Protein AF-A0A1G2HHC0-F1 (afdb_monomer_lite)

Secondary structure (DSSP, 8-state):
-HHHHHHHHHHHHHHHHHHHHTTTSHHHHHHHHHHHHHHHHHHHHHHHHHHTT--HHHHHHHHHH-TT-HHHHHHHHHHHHHTT-HHHHHHHHHHHHHH-TT-HHHHHHHHHHHHHH-

Foldseek 3Di:
DVVVVVVVVVVVVVVVVVVVVVPPPCPVVVVVVCVVVVVVVVVVVVVVVVVVPDDLVNLVVVCVVPVLDLVSLQSSLVRCVVVVVLVSSLVSLVVSCVSPVPPPVSVVVNVVSVVVVD

Structure (mmCIF, N/CA/C/O backbone):
data_AF-A0A1G2HHC0-F1
#
_entry.id   AF-A0A1G2HHC0-F1
#
loop_
_atom_site.group_PDB
_atom_site.id
_atom_site.type_symbol
_atom_site.label_atom_id
_atom_site.label_alt_id
_atom_site.label_comp_id
_atom_site.label_asym_id
_atom_site.label_entity_id
_atom_site.label_seq_id
_atom_site.pdbx_PDB_ins_code
_atom_site.Cartn_x
_atom_site.Cartn_y
_atom_site.Cartn_z
_atom_site.occupancy
_atom_site.B_iso_or_equiv
_atom_site.auth_seq_id
_atom_site.auth_comp_id
_atom_site.auth_asym_id
_atom_site.auth_atom_id
_atom_site.pdbx_PDB_model_num
ATOM 1 N N . MET A 1 1 ? 13.310 56.745 48.396 1.00 65.88 1 MET A N 1
ATOM 2 C CA . MET A 1 1 ? 13.157 57.701 47.274 1.00 65.88 1 MET A CA 1
ATOM 3 C C . MET A 1 1 ? 14.131 57.430 46.121 1.00 65.88 1 MET A C 1
ATOM 5 O O . MET A 1 1 ? 13.659 57.271 45.008 1.00 65.88 1 MET A O 1
ATOM 9 N N . VAL A 1 2 ? 15.447 57.293 46.346 1.00 73.31 2 VAL A N 1
ATOM 10 C CA . VAL A 1 2 ? 16.455 57.117 45.264 1.00 73.31 2 VAL A CA 1
ATOM 11 C C . VAL A 1 2 ? 16.302 55.813 44.452 1.00 73.31 2 VAL A C 1
ATOM 13 O O . VAL A 1 2 ? 16.474 55.816 43.238 1.00 73.31 2 VAL A O 1
ATOM 16 N N . TYR A 1 3 ? 15.893 54.709 45.084 1.00 74.00 3 TYR A N 1
ATOM 17 C CA . TYR A 1 3 ? 15.761 53.401 44.420 1.00 74.00 3 TYR A CA 1
ATOM 18 C C . TYR A 1 3 ? 14.698 53.344 43.310 1.00 74.00 3 TYR A C 1
ATOM 20 O O . TYR A 1 3 ? 14.856 52.598 42.349 1.00 74.00 3 TYR A O 1
ATOM 28 N N . ILE A 1 4 ? 13.643 54.160 43.402 1.00 75.25 4 ILE A N 1
ATOM 29 C CA . ILE A 1 4 ? 12.562 54.191 42.401 1.00 75.25 4 ILE A CA 1
ATOM 30 C C . ILE A 1 4 ? 13.073 54.779 41.076 1.00 75.25 4 ILE A C 1
ATOM 32 O O . ILE A 1 4 ? 12.736 54.282 40.004 1.00 75.25 4 ILE A O 1
ATOM 36 N N . PHE A 1 5 ? 13.959 55.776 41.143 1.00 72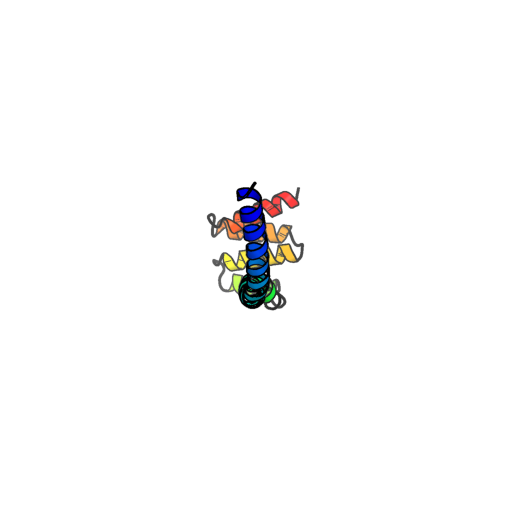.19 5 PHE A N 1
ATOM 37 C CA . PHE A 1 5 ? 14.560 56.389 39.957 1.00 72.19 5 PHE A CA 1
ATOM 38 C C . PHE A 1 5 ? 15.521 55.440 39.231 1.00 72.19 5 PHE A C 1
ATOM 40 O O . PHE A 1 5 ? 15.524 55.395 38.003 1.00 72.19 5 PHE A O 1
ATOM 47 N N . ILE A 1 6 ? 16.278 54.624 39.970 1.00 74.50 6 ILE A N 1
ATOM 48 C CA . ILE A 1 6 ? 17.205 53.640 39.384 1.00 74.50 6 ILE A CA 1
ATOM 49 C C . ILE A 1 6 ? 16.435 52.544 38.625 1.00 74.50 6 ILE A C 1
ATOM 51 O O . ILE A 1 6 ? 16.830 52.160 37.525 1.00 74.50 6 ILE A O 1
ATOM 55 N N . ILE A 1 7 ? 15.296 52.090 39.161 1.00 74.00 7 ILE A N 1
ATOM 56 C CA . ILE A 1 7 ? 14.442 51.080 38.512 1.00 74.00 7 ILE A CA 1
ATOM 57 C C . ILE A 1 7 ? 13.811 51.630 37.221 1.00 74.00 7 ILE A C 1
ATOM 59 O O . ILE A 1 7 ? 13.771 50.933 36.207 1.00 74.00 7 ILE A O 1
ATOM 63 N N . LEU A 1 8 ? 13.375 52.893 37.222 1.00 72.50 8 LEU A N 1
ATOM 64 C CA . LEU A 1 8 ? 12.812 53.547 36.035 1.00 72.50 8 LEU A CA 1
ATOM 65 C C . LEU A 1 8 ? 13.846 53.720 34.908 1.00 72.50 8 LEU A C 1
ATOM 67 O O . LEU A 1 8 ? 13.519 53.513 33.738 1.00 72.50 8 LEU A O 1
ATOM 71 N N . ILE A 1 9 ? 15.103 54.026 35.243 1.00 71.94 9 ILE A N 1
ATOM 72 C CA . ILE A 1 9 ? 16.197 54.125 34.261 1.00 71.94 9 ILE A CA 1
ATOM 73 C C . ILE A 1 9 ? 16.533 52.745 33.666 1.00 71.94 9 ILE A C 1
ATOM 75 O O . ILE A 1 9 ? 16.723 52.625 32.454 1.00 71.94 9 ILE A O 1
ATOM 79 N N . ALA A 1 10 ? 16.539 51.688 34.485 1.00 69.25 10 ALA A N 1
ATOM 80 C CA . ALA A 1 10 ? 16.796 50.324 34.019 1.00 69.25 10 ALA A CA 1
ATOM 81 C C . ALA A 1 10 ? 15.705 49.803 33.058 1.00 69.25 10 ALA A C 1
ATOM 83 O O . ALA A 1 10 ? 16.018 49.153 32.058 1.00 69.25 10 ALA A O 1
ATOM 84 N N . LEU A 1 11 ? 14.433 50.135 33.311 1.00 65.75 11 LEU A N 1
ATOM 85 C CA . LEU A 1 11 ? 13.307 49.756 32.446 1.00 65.75 11 LEU A CA 1
ATOM 86 C C . LEU A 1 11 ? 13.327 50.480 31.087 1.00 65.75 11 LEU A C 1
ATOM 88 O O . LEU A 1 11 ? 12.967 49.889 30.069 1.00 65.75 11 LEU A O 1
ATOM 92 N N . SER A 1 12 ? 13.801 51.728 31.054 1.00 69.25 12 SER A N 1
ATOM 93 C CA . SER A 1 12 ? 13.964 52.527 29.829 1.00 69.25 12 SER A CA 1
ATOM 94 C C . SER A 1 12 ? 15.032 51.950 28.886 1.00 69.25 12 SER A C 1
ATOM 96 O O . SER A 1 12 ? 14.796 51.781 27.686 1.00 69.25 12 SER A O 1
ATOM 98 N N . LEU A 1 13 ? 16.190 51.563 29.431 1.00 60.31 13 LEU A N 1
ATOM 99 C CA . LEU A 1 13 ? 17.311 51.035 28.643 1.00 60.31 13 LEU A CA 1
ATOM 100 C C . LEU A 1 13 ? 17.034 49.628 28.083 1.00 60.31 13 LEU A C 1
ATOM 102 O O . LEU A 1 13 ? 17.446 49.315 26.963 1.00 60.31 13 LEU A O 1
ATOM 106 N N . GLY A 1 14 ? 16.280 48.798 28.813 1.00 61.09 14 GLY A N 1
ATOM 107 C CA . GLY A 1 14 ? 15.905 47.452 28.366 1.00 61.09 14 GLY A CA 1
ATOM 108 C C . GLY A 1 14 ? 15.013 47.439 27.116 1.00 61.09 14 GLY A C 1
ATOM 109 O O . GLY A 1 14 ? 15.171 46.575 26.252 1.00 61.09 14 GLY A O 1
ATOM 110 N N . GLY A 1 15 ? 14.120 48.424 26.969 1.00 60.72 15 GLY A N 1
ATOM 111 C CA . GLY A 1 15 ? 13.192 48.506 25.833 1.00 60.72 15 GLY A CA 1
ATOM 112 C C . GLY A 1 15 ? 13.872 48.799 24.490 1.00 60.72 15 GLY A C 1
ATOM 113 O O . GLY A 1 15 ? 13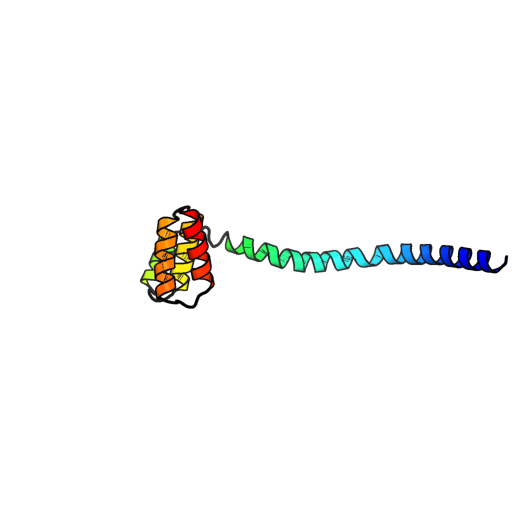.478 48.250 23.459 1.00 60.72 15 GLY A O 1
ATOM 114 N N . ILE A 1 16 ? 14.932 49.612 24.495 1.00 61.06 16 ILE A N 1
ATOM 115 C CA . ILE A 1 16 ? 15.671 50.000 23.281 1.00 61.06 16 ILE A CA 1
ATOM 116 C C . ILE A 1 16 ? 16.501 48.818 22.753 1.00 61.06 16 ILE A C 1
ATOM 118 O O . ILE A 1 16 ? 16.511 48.548 21.550 1.00 61.06 16 ILE A O 1
ATOM 122 N N . ILE A 1 17 ? 17.121 48.049 23.655 1.00 59.94 17 ILE A N 1
ATOM 123 C CA . ILE A 1 17 ? 17.868 46.826 23.317 1.00 59.94 17 ILE A CA 1
ATOM 124 C C . ILE A 1 17 ? 16.913 45.742 22.784 1.00 59.94 17 ILE A C 1
ATOM 126 O O . ILE A 1 17 ? 17.209 45.079 21.786 1.00 59.94 17 ILE A O 1
ATOM 130 N N . PHE A 1 18 ? 15.726 45.610 23.384 1.00 59.09 18 PHE A N 1
ATOM 131 C CA . PHE A 1 18 ? 14.697 44.659 22.955 1.00 59.09 18 PHE A CA 1
ATOM 132 C C . PHE A 1 18 ? 14.147 44.959 21.548 1.00 59.09 18 PHE A C 1
ATOM 134 O O . PHE A 1 18 ? 13.919 44.042 20.753 1.00 59.09 18 PHE A O 1
ATOM 141 N N . LEU A 1 19 ? 13.981 46.239 21.194 1.00 57.16 19 LEU A N 1
ATOM 142 C CA . LEU A 1 19 ? 13.531 46.652 19.859 1.00 57.16 19 LEU A CA 1
ATOM 143 C C . LEU A 1 19 ? 14.601 46.438 18.776 1.00 57.16 19 LEU A C 1
ATOM 145 O O . LEU A 1 19 ? 14.259 46.035 17.661 1.00 57.16 19 LEU A O 1
ATOM 149 N N . GLY A 1 20 ? 15.884 46.633 19.102 1.00 56.22 20 GLY A N 1
ATOM 150 C CA . GLY A 1 20 ? 17.003 46.373 18.187 1.00 56.22 20 GLY A CA 1
ATOM 151 C C . GLY A 1 20 ? 17.181 44.886 17.852 1.00 56.22 20 GLY A C 1
ATOM 152 O O . GLY A 1 20 ? 17.422 44.530 16.698 1.00 56.22 20 GLY A O 1
ATOM 153 N N . PHE A 1 21 ? 16.973 43.999 18.829 1.00 54.12 21 PHE A N 1
ATOM 154 C CA . PHE A 1 21 ? 17.155 42.553 18.650 1.00 54.12 21 PHE A CA 1
ATOM 155 C C . PHE A 1 21 ? 16.018 41.879 17.857 1.00 54.12 21 PHE A C 1
ATOM 157 O O . PHE A 1 21 ? 16.212 40.842 17.221 1.00 54.12 21 PHE A O 1
ATOM 164 N N . ARG A 1 22 ? 14.820 42.479 17.832 1.00 52.47 22 ARG A N 1
ATOM 165 C CA . ARG A 1 22 ? 13.628 41.879 17.209 1.00 52.47 22 ARG A CA 1
ATOM 166 C C . ARG A 1 22 ? 13.679 41.839 15.675 1.00 52.47 22 ARG A C 1
ATOM 168 O O . ARG A 1 22 ? 13.008 41.008 15.064 1.00 52.47 22 ARG A O 1
ATOM 175 N N . LYS A 1 23 ? 14.453 42.719 15.030 1.00 51.03 23 LYS A N 1
ATOM 176 C CA . LYS A 1 23 ? 14.407 42.893 13.565 1.00 51.03 23 LYS A CA 1
ATOM 177 C C . LYS A 1 23 ? 15.381 41.992 12.791 1.00 51.03 23 LYS A C 1
ATOM 179 O O . LYS A 1 23 ? 15.153 41.769 11.603 1.00 51.03 23 LYS A O 1
ATOM 184 N N . LEU A 1 24 ? 16.423 41.455 13.435 1.00 52.25 24 LEU A N 1
ATOM 185 C CA . LEU A 1 24 ? 17.535 40.803 12.726 1.00 52.25 24 LEU A CA 1
ATOM 186 C C . LEU A 1 24 ? 17.416 39.279 12.536 1.00 52.25 24 LEU A C 1
ATOM 188 O O . LEU A 1 24 ? 18.038 38.751 11.626 1.00 52.25 24 LEU A O 1
ATOM 192 N N . SER A 1 25 ? 16.608 38.561 13.321 1.00 55.25 25 SER A N 1
ATOM 193 C CA . SER A 1 25 ? 16.627 37.080 13.302 1.00 55.25 25 SER A CA 1
ATOM 194 C C . SER A 1 25 ? 15.521 36.424 12.453 1.00 55.25 25 SER A C 1
ATOM 196 O O . SER A 1 25 ? 15.621 35.264 12.061 1.00 55.25 25 SER A O 1
ATOM 198 N N . LEU A 1 26 ? 14.457 37.146 12.086 1.00 54.56 26 LEU A N 1
ATOM 199 C CA . LEU A 1 26 ? 13.281 36.505 11.474 1.00 54.56 26 LEU A CA 1
ATOM 200 C C . LEU A 1 26 ? 13.398 36.253 9.961 1.00 54.56 26 LEU A C 1
ATOM 202 O O . LEU A 1 26 ? 12.728 35.356 9.450 1.00 54.56 26 LEU A O 1
ATOM 206 N N . LYS A 1 27 ? 14.240 36.997 9.230 1.00 55.91 27 LYS A N 1
ATOM 207 C CA . LYS A 1 27 ? 14.340 36.851 7.764 1.00 55.91 27 LYS A CA 1
ATOM 208 C C . LYS A 1 27 ? 15.162 35.632 7.329 1.00 55.91 27 LYS A C 1
ATOM 210 O O . LYS A 1 27 ? 14.768 34.960 6.380 1.00 55.91 27 LYS A O 1
ATOM 215 N N . GLU A 1 28 ? 16.241 35.300 8.036 1.00 58.34 28 GLU A N 1
ATOM 216 C CA . GLU A 1 28 ? 17.075 34.128 7.714 1.00 58.34 28 GLU A CA 1
ATOM 217 C C . GLU A 1 28 ? 16.535 32.821 8.299 1.00 58.34 28 GLU A C 1
ATOM 219 O O . GLU A 1 28 ? 16.654 31.764 7.676 1.00 58.34 28 GLU A O 1
ATOM 224 N N . LEU A 1 29 ? 15.900 32.875 9.475 1.00 56.25 29 LEU A N 1
ATOM 225 C CA . LEU A 1 29 ? 15.293 31.690 10.078 1.00 56.25 29 LEU A CA 1
ATOM 226 C C . LEU A 1 29 ? 14.053 31.248 9.291 1.00 56.25 29 LEU A C 1
ATOM 228 O O . LEU A 1 29 ? 13.842 30.053 9.092 1.00 56.25 29 LEU A O 1
ATOM 232 N N . SER A 1 30 ? 13.270 32.212 8.787 1.00 62.50 30 SER A N 1
ATOM 233 C CA . SER A 1 30 ? 12.068 31.945 7.994 1.00 62.50 30 SER A CA 1
ATOM 234 C C . SER A 1 30 ? 12.372 31.089 6.768 1.00 62.50 30 SER A C 1
ATOM 236 O O . SER A 1 30 ? 11.700 30.086 6.572 1.00 62.50 30 SER A O 1
ATOM 238 N N . SER A 1 31 ? 13.411 31.398 5.986 1.00 60.31 31 SER A N 1
ATOM 239 C CA . SER A 1 31 ? 13.694 30.675 4.737 1.00 60.31 31 SER A CA 1
ATOM 240 C C . SER A 1 31 ? 14.152 29.229 4.966 1.00 60.31 31 SER A C 1
ATOM 242 O O . SER A 1 31 ? 13.700 28.322 4.266 1.00 60.31 31 SER A O 1
ATOM 244 N N . LYS A 1 32 ? 14.991 28.976 5.981 1.00 67.56 32 LYS A N 1
ATOM 245 C CA . LYS A 1 32 ? 15.449 27.618 6.330 1.00 67.56 32 LYS A CA 1
ATOM 246 C C . LYS A 1 32 ? 14.338 26.787 6.972 1.00 67.56 32 LYS A C 1
ATOM 248 O O . LYS A 1 32 ? 14.171 25.618 6.623 1.00 67.56 32 LYS A O 1
ATOM 253 N N . VAL A 1 33 ? 13.551 27.387 7.867 1.00 67.88 33 VAL A N 1
ATOM 254 C CA . VAL A 1 33 ? 12.396 26.727 8.495 1.00 67.88 33 VAL A CA 1
ATOM 255 C C . VAL A 1 33 ? 11.310 26.449 7.454 1.00 67.88 33 VAL A C 1
ATOM 257 O O . VAL A 1 33 ? 10.784 25.337 7.425 1.00 67.88 33 VAL A O 1
ATOM 260 N N . TRP A 1 34 ? 11.050 27.381 6.529 1.00 62.34 34 TRP A N 1
ATOM 261 C CA . TRP A 1 34 ? 10.179 27.152 5.375 1.00 62.34 34 TRP A CA 1
ATOM 262 C C . TRP A 1 34 ? 10.706 26.030 4.487 1.00 62.34 34 TRP A C 1
ATOM 264 O O . TRP A 1 34 ? 9.931 25.160 4.118 1.00 62.34 34 TRP A O 1
ATOM 274 N N . ALA A 1 35 ? 12.004 25.961 4.189 1.00 68.94 35 ALA A N 1
ATOM 275 C CA . ALA A 1 35 ? 12.554 24.874 3.377 1.00 68.94 35 ALA A CA 1
ATOM 276 C C . ALA A 1 35 ? 12.371 23.490 4.035 1.00 68.94 35 ALA A C 1
ATOM 278 O O . ALA A 1 35 ? 12.020 22.518 3.364 1.00 68.94 35 ALA A O 1
ATOM 279 N N . VAL A 1 36 ? 12.559 23.386 5.354 1.00 69.00 36 VAL A N 1
ATOM 280 C CA . VAL A 1 36 ? 12.344 22.135 6.104 1.00 69.00 36 VAL A CA 1
ATOM 281 C C . VAL A 1 36 ? 10.855 21.785 6.209 1.00 69.00 36 VAL A C 1
ATOM 283 O O . VAL A 1 36 ? 10.482 20.623 6.036 1.00 69.00 36 VAL A O 1
ATOM 286 N N . PHE A 1 37 ? 9.993 22.777 6.434 1.00 66.88 37 PHE A N 1
ATOM 287 C CA . PHE A 1 37 ? 8.540 22.607 6.471 1.00 66.88 37 PHE A CA 1
ATOM 288 C C . PHE A 1 37 ? 7.978 22.199 5.096 1.00 66.88 37 PHE A C 1
ATOM 290 O O . PHE A 1 37 ? 7.184 21.261 4.994 1.00 66.88 37 PHE A O 1
ATOM 297 N N . MET A 1 38 ? 8.470 22.812 4.016 1.00 57.38 38 MET A N 1
ATOM 298 C CA . MET A 1 38 ? 8.050 22.542 2.638 1.00 57.38 38 MET A CA 1
ATOM 299 C C . MET A 1 38 ? 8.567 21.200 2.099 1.00 57.38 38 MET A C 1
ATOM 301 O O . MET A 1 38 ? 7.874 20.572 1.296 1.00 57.38 38 MET A O 1
ATOM 305 N N . ARG A 1 39 ? 9.698 20.670 2.599 1.00 58.69 39 ARG A N 1
ATOM 306 C CA . ARG A 1 39 ? 10.170 19.307 2.260 1.00 58.69 39 ARG A CA 1
ATOM 307 C C . ARG A 1 39 ? 9.172 18.211 2.630 1.00 58.69 39 ARG A C 1
ATOM 309 O O . ARG A 1 39 ? 9.054 17.223 1.908 1.00 58.69 39 ARG A O 1
ATOM 316 N N . LYS A 1 40 ? 8.459 18.353 3.753 1.00 52.69 40 LYS A N 1
ATOM 317 C CA . LYS A 1 40 ? 7.488 17.336 4.194 1.00 52.69 40 LYS A CA 1
ATOM 318 C C . LYS A 1 40 ? 6.213 17.345 3.352 1.00 52.69 40 LYS A C 1
ATOM 320 O O . LYS A 1 40 ? 5.630 16.284 3.145 1.00 52.69 40 LYS A O 1
ATOM 325 N N . LYS A 1 41 ? 5.804 18.508 2.836 1.00 49.38 41 LYS A N 1
ATOM 326 C CA . LYS A 1 41 ? 4.585 18.653 2.027 1.00 49.38 41 LYS A CA 1
ATOM 327 C C . LYS A 1 41 ? 4.795 18.218 0.569 1.00 49.38 41 LYS A C 1
ATOM 329 O O . LYS A 1 41 ? 3.943 17.527 0.021 1.00 49.38 41 LYS A O 1
ATOM 334 N N . GLN A 1 42 ? 5.951 18.519 -0.033 1.00 46.59 42 GLN A N 1
ATOM 335 C CA . GLN A 1 42 ? 6.242 18.165 -1.434 1.00 46.59 42 GLN A CA 1
ATOM 336 C C . GLN A 1 42 ? 6.421 16.660 -1.702 1.00 46.59 42 GLN A C 1
ATOM 338 O O . GLN A 1 42 ? 6.060 16.204 -2.784 1.00 46.59 42 GLN A O 1
ATOM 343 N N . ARG A 1 43 ? 6.899 15.857 -0.736 1.00 49.62 43 ARG A N 1
ATOM 344 C CA . ARG A 1 43 ? 7.009 14.391 -0.916 1.00 49.62 43 ARG A CA 1
ATOM 345 C C . ARG A 1 43 ? 5.667 13.694 -1.132 1.00 49.62 43 ARG A C 1
ATOM 347 O O . ARG A 1 43 ? 5.659 12.607 -1.694 1.00 49.62 43 ARG A O 1
ATOM 354 N N . LYS A 1 44 ? 4.560 14.275 -0.664 1.00 48.16 44 LYS A N 1
ATOM 355 C CA . LYS A 1 44 ? 3.230 13.696 -0.873 1.00 48.16 44 LYS A CA 1
ATOM 356 C C . LYS A 1 44 ? 2.725 13.992 -2.291 1.00 48.16 44 LYS A C 1
ATOM 358 O O . LYS A 1 44 ? 2.292 13.072 -2.961 1.00 48.16 44 LYS A O 1
ATOM 363 N N . ASN A 1 45 ? 2.933 15.217 -2.782 1.00 43.44 45 ASN A N 1
ATOM 364 C CA . ASN A 1 45 ? 2.438 15.655 -4.095 1.00 43.44 45 ASN A CA 1
ATOM 365 C C . ASN A 1 45 ? 3.295 15.205 -5.294 1.00 43.44 45 ASN A C 1
ATOM 367 O O . ASN A 1 45 ? 2.775 15.081 -6.395 1.00 43.44 45 ASN A O 1
ATOM 371 N N . GLN A 1 46 ? 4.599 14.944 -5.131 1.00 44.25 46 GLN A N 1
ATOM 372 C CA . GLN A 1 46 ? 5.421 14.422 -6.240 1.00 44.25 46 GLN A CA 1
ATOM 373 C C . GLN A 1 46 ? 5.108 12.947 -6.561 1.00 44.25 46 GLN A C 1
ATOM 375 O O . GLN A 1 46 ? 5.379 12.477 -7.663 1.00 44.25 46 GLN A O 1
ATOM 380 N N . VAL A 1 47 ? 4.504 12.224 -5.613 1.00 52.84 47 VAL A N 1
ATOM 381 C CA . VAL A 1 47 ? 4.030 10.848 -5.816 1.00 52.84 47 VAL A CA 1
ATOM 382 C C . VAL A 1 47 ? 2.754 10.819 -6.669 1.00 52.84 47 VAL A C 1
ATOM 384 O O . VAL A 1 47 ? 2.500 9.813 -7.329 1.00 52.84 47 VAL A O 1
ATOM 387 N N . ASP A 1 48 ? 2.013 11.927 -6.752 1.00 53.72 48 ASP A N 1
ATOM 388 C CA . ASP A 1 48 ? 0.713 11.958 -7.426 1.00 53.72 48 ASP A CA 1
ATOM 389 C C . ASP A 1 48 ? 0.838 11.934 -8.961 1.00 53.72 48 ASP A C 1
ATOM 391 O O . ASP A 1 48 ? 0.107 11.196 -9.619 1.00 53.72 48 ASP A O 1
ATOM 395 N N . LEU A 1 49 ? 1.821 12.620 -9.561 1.00 46.47 49 LEU A N 1
ATOM 396 C CA . LEU A 1 49 ? 1.941 12.680 -11.030 1.00 46.47 49 LEU A CA 1
ATOM 397 C C . LEU A 1 49 ? 2.423 11.354 -11.653 1.00 46.47 49 LEU A C 1
ATOM 399 O O . LEU A 1 49 ? 1.959 10.958 -12.717 1.00 46.47 49 LEU A O 1
ATOM 403 N N . ALA A 1 50 ? 3.309 10.629 -10.962 1.00 53.06 50 ALA A N 1
ATOM 404 C CA . ALA A 1 50 ? 3.750 9.293 -11.377 1.00 53.06 50 ALA A CA 1
ATOM 405 C C . ALA A 1 50 ? 2.709 8.201 -11.070 1.00 53.06 50 ALA A C 1
ATOM 407 O O . ALA A 1 50 ? 2.748 7.125 -11.665 1.00 53.06 50 ALA A O 1
ATOM 408 N N . SER A 1 51 ? 1.787 8.459 -10.134 1.00 53.97 51 SER A N 1
ATOM 409 C CA . SER A 1 51 ? 0.648 7.576 -9.866 1.00 53.97 51 SER A CA 1
ATOM 410 C C . SER A 1 51 ? -0.479 7.735 -10.888 1.00 53.97 51 SER A C 1
ATOM 412 O O . SER A 1 51 ? -1.206 6.778 -11.123 1.00 53.97 51 SER A O 1
ATOM 414 N N . PHE A 1 52 ? -0.567 8.893 -11.555 1.00 50.97 52 PHE A N 1
ATOM 415 C CA . PHE A 1 52 ? -1.618 9.204 -12.529 1.00 50.97 52 PHE A CA 1
ATOM 416 C C . PHE A 1 52 ? -1.573 8.321 -13.790 1.00 50.97 52 PHE A C 1
ATOM 418 O O . PHE A 1 52 ? -2.585 8.149 -14.459 1.00 50.97 52 PHE A O 1
ATOM 425 N N . VAL A 1 53 ? -0.416 7.725 -14.100 1.00 58.00 53 VAL A N 1
ATOM 426 C CA . VAL A 1 53 ? -0.241 6.811 -15.249 1.00 58.00 53 VAL A CA 1
ATOM 427 C C . VAL A 1 53 ? -0.461 5.343 -14.856 1.00 58.00 53 VAL A C 1
ATOM 429 O O . VAL A 1 53 ? -0.628 4.483 -15.713 1.00 58.00 53 VAL A O 1
ATOM 432 N N . LYS A 1 54 ? -0.472 5.031 -13.555 1.00 78.12 54 LYS A N 1
ATOM 433 C CA . LYS A 1 54 ? -0.570 3.653 -13.062 1.00 78.12 54 LYS A CA 1
ATOM 434 C C . LYS A 1 54 ? -2.035 3.291 -12.866 1.00 78.12 54 LYS A C 1
ATOM 436 O O . LYS A 1 54 ? -2.639 3.634 -11.850 1.00 78.12 54 LYS A O 1
ATOM 441 N N . ASN A 1 55 ? -2.595 2.622 -13.862 1.00 84.88 55 ASN A N 1
ATOM 442 C CA . ASN A 1 55 ? -3.932 2.047 -13.827 1.00 84.88 55 ASN A CA 1
ATOM 443 C C . ASN A 1 55 ? -3.918 0.644 -13.188 1.00 84.88 55 ASN A C 1
ATOM 445 O O . ASN A 1 55 ? -2.892 0.164 -12.705 1.00 84.88 55 ASN A O 1
ATOM 449 N N . GLU A 1 56 ? -5.081 0.002 -13.166 1.00 89.25 56 GLU A N 1
ATOM 450 C CA . GLU A 1 56 ? -5.265 -1.375 -12.701 1.00 89.25 56 GLU A CA 1
ATOM 451 C C . GLU A 1 56 ? -4.325 -2.355 -13.423 1.00 89.25 56 GLU A C 1
ATOM 453 O O . GLU A 1 56 ? -3.598 -3.107 -12.770 1.00 89.25 56 GLU A O 1
ATOM 458 N N . ASP A 1 57 ? -4.274 -2.267 -14.756 1.00 90.81 57 ASP A N 1
ATOM 459 C CA . ASP A 1 57 ? -3.513 -3.173 -15.624 1.00 90.81 57 ASP A CA 1
ATOM 460 C C . ASP A 1 57 ? -2.016 -3.157 -15.315 1.00 90.81 57 ASP A C 1
ATOM 462 O O . ASP A 1 57 ? -1.396 -4.213 -15.212 1.00 90.81 57 ASP A O 1
ATOM 466 N N . TYR A 1 58 ? -1.446 -1.972 -15.076 1.00 91.31 58 TYR A N 1
ATOM 467 C CA . TYR A 1 58 ? -0.040 -1.824 -14.703 1.00 91.31 58 TYR A CA 1
ATOM 468 C C . TYR A 1 58 ? 0.321 -2.660 -13.468 1.00 91.31 58 TYR A C 1
ATOM 470 O O . TYR A 1 58 ? 1.364 -3.311 -13.418 1.00 91.31 58 TYR A O 1
ATOM 478 N N . TRP A 1 59 ? -0.536 -2.659 -12.444 1.00 91.69 59 TRP A N 1
ATOM 479 C CA . TRP A 1 59 ? -0.276 -3.449 -11.243 1.00 91.69 59 TRP A CA 1
ATOM 480 C C . TRP A 1 59 ? -0.514 -4.940 -11.473 1.00 91.69 59 TRP A C 1
ATOM 482 O O . TRP A 1 59 ? 0.214 -5.753 -10.907 1.00 91.69 59 TRP A O 1
ATOM 492 N N . ILE A 1 60 ? -1.497 -5.302 -12.301 1.00 92.44 60 ILE A N 1
ATOM 493 C CA . ILE A 1 60 ? -1.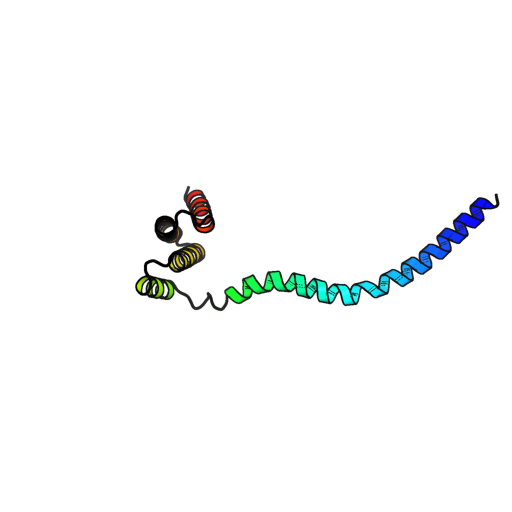766 -6.696 -12.674 1.00 92.44 60 ILE A CA 1
ATOM 494 C C . ILE A 1 60 ? -0.580 -7.290 -13.445 1.00 92.44 60 ILE A C 1
ATOM 496 O O . ILE A 1 60 ? -0.188 -8.423 -13.169 1.00 92.44 60 ILE A O 1
ATOM 500 N N . GLU A 1 61 ? 0.044 -6.538 -14.349 1.00 93.94 61 GLU A N 1
ATOM 501 C CA . GLU A 1 61 ? 1.236 -6.971 -15.089 1.00 93.94 61 GLU A CA 1
ATOM 502 C C . GLU A 1 61 ? 2.431 -7.214 -14.152 1.00 93.94 61 GLU A C 1
ATOM 504 O O . GLU A 1 61 ? 3.112 -8.240 -14.241 1.00 93.94 61 GLU A O 1
ATOM 509 N N . LEU A 1 62 ? 2.644 -6.316 -13.185 1.00 92.44 62 LEU A N 1
ATOM 510 C CA . LEU A 1 62 ? 3.685 -6.479 -12.167 1.00 92.44 62 LEU A CA 1
ATOM 511 C C . LEU A 1 62 ? 3.431 -7.679 -11.251 1.00 92.44 62 LEU A C 1
ATOM 513 O O . LEU A 1 62 ? 4.371 -8.383 -10.888 1.00 92.44 62 LEU A O 1
ATOM 517 N N . ILE A 1 63 ? 2.173 -7.925 -10.883 1.00 94.12 63 ILE A N 1
ATOM 518 C CA . ILE A 1 63 ? 1.774 -9.118 -10.129 1.00 94.12 63 ILE A CA 1
ATOM 519 C C . ILE A 1 63 ? 1.985 -10.378 -10.970 1.00 94.12 63 ILE A C 1
ATOM 521 O O . ILE A 1 63 ? 2.444 -11.385 -10.450 1.00 94.12 63 ILE A O 1
ATOM 525 N N . SER A 1 64 ? 1.685 -10.327 -12.266 1.00 93.69 64 SER A N 1
ATOM 526 C CA . SER A 1 64 ? 1.873 -11.464 -13.173 1.00 93.69 64 SER A CA 1
ATOM 527 C C . SER A 1 64 ? 3.354 -11.807 -13.347 1.00 93.69 64 SER A C 1
ATOM 529 O O . SER A 1 64 ? 3.706 -12.979 -13.445 1.00 93.69 64 SER A O 1
ATOM 531 N N . SER A 1 65 ? 4.220 -10.790 -13.340 1.00 94.12 65 SER A N 1
ATOM 532 C CA . SER A 1 65 ? 5.675 -10.951 -13.433 1.00 94.12 65 SER A CA 1
ATOM 533 C C . SER A 1 65 ? 6.308 -11.414 -12.116 1.00 94.12 65 SER A C 1
ATOM 535 O O . SER A 1 65 ? 7.253 -12.198 -12.132 1.00 94.12 65 SER A O 1
ATOM 537 N N . ASP A 1 66 ? 5.796 -10.942 -10.975 1.00 92.25 66 ASP A N 1
ATOM 538 C CA . ASP A 1 66 ? 6.262 -11.320 -9.635 1.00 92.25 66 ASP A CA 1
ATOM 539 C C . ASP A 1 66 ? 5.071 -11.514 -8.667 1.00 92.25 66 ASP A C 1
ATOM 541 O O . ASP A 1 66 ? 4.698 -10.597 -7.917 1.00 92.25 66 ASP A O 1
ATOM 545 N N . PRO A 1 67 ? 4.460 -12.719 -8.660 1.00 92.44 67 PRO A N 1
ATOM 546 C CA . PRO A 1 67 ? 3.244 -12.993 -7.893 1.00 92.44 67 PRO A CA 1
ATOM 547 C C . PRO A 1 67 ? 3.445 -13.066 -6.381 1.00 92.44 67 PRO A C 1
ATOM 549 O O . PRO A 1 67 ? 2.457 -13.077 -5.644 1.00 92.44 67 PRO A O 1
ATOM 552 N N . MET A 1 68 ? 4.690 -13.146 -5.903 1.00 92.81 68 MET A N 1
ATOM 553 C CA . MET A 1 68 ? 5.009 -13.218 -4.472 1.00 92.81 68 MET A CA 1
ATOM 554 C C . MET A 1 68 ? 5.279 -11.839 -3.864 1.00 92.81 68 MET A C 1
ATOM 556 O O . MET A 1 68 ? 5.416 -11.703 -2.646 1.00 92.81 68 MET A O 1
ATOM 560 N N . ASN A 1 69 ? 5.315 -10.793 -4.688 1.00 92.00 69 ASN A N 1
ATOM 561 C CA . ASN A 1 69 ? 5.627 -9.452 -4.237 1.00 92.00 69 ASN A CA 1
ATOM 562 C C . ASN A 1 69 ? 4.435 -8.763 -3.580 1.00 92.00 69 ASN A C 1
ATOM 564 O O . ASN A 1 69 ? 3.586 -8.142 -4.225 1.00 92.00 69 ASN A O 1
ATOM 568 N N . VAL A 1 70 ? 4.419 -8.800 -2.253 1.00 92.81 70 VAL A N 1
ATOM 569 C CA . VAL A 1 70 ? 3.381 -8.185 -1.415 1.00 92.81 70 VAL A CA 1
ATOM 570 C C . VAL A 1 70 ? 3.181 -6.697 -1.718 1.00 92.81 70 VAL A C 1
ATOM 572 O O . VAL A 1 70 ? 2.065 -6.175 -1.636 1.00 92.81 70 VAL A O 1
ATOM 575 N N . GLN A 1 71 ? 4.244 -5.994 -2.112 1.00 91.38 71 GLN A N 1
ATOM 576 C CA . GLN A 1 71 ? 4.177 -4.563 -2.374 1.00 91.38 71 GLN A CA 1
ATOM 577 C C . GLN A 1 71 ? 3.312 -4.239 -3.601 1.00 91.38 71 GLN A C 1
ATOM 579 O O . GLN A 1 71 ? 2.629 -3.211 -3.581 1.00 91.38 71 GLN A O 1
ATOM 584 N N . HIS A 1 72 ? 3.293 -5.099 -4.626 1.00 93.00 72 HIS A N 1
ATOM 585 C CA . HIS A 1 72 ? 2.439 -4.915 -5.804 1.00 93.00 72 HIS A CA 1
ATOM 586 C C . HIS A 1 72 ? 0.957 -5.021 -5.431 1.00 93.00 72 HIS A C 1
ATOM 588 O O . HIS A 1 72 ? 0.183 -4.112 -5.731 1.00 93.00 72 HIS A O 1
ATOM 594 N N . TYR A 1 73 ? 0.579 -6.047 -4.662 1.00 94.38 73 TYR A N 1
ATOM 595 C CA . TYR A 1 73 ? -0.789 -6.182 -4.153 1.00 94.38 73 TYR A CA 1
ATOM 596 C C . TYR A 1 73 ? -1.185 -5.016 -3.248 1.00 94.38 73 TYR A C 1
ATOM 598 O O . TYR A 1 73 ? -2.303 -4.514 -3.347 1.00 94.38 73 TYR A O 1
ATOM 606 N N . LYS A 1 74 ? -0.273 -4.515 -2.401 1.00 93.38 74 LYS A N 1
ATOM 607 C CA . LYS A 1 74 ? -0.573 -3.347 -1.561 1.00 93.38 74 LYS A CA 1
ATOM 608 C C . LYS A 1 74 ? -0.873 -2.109 -2.399 1.00 93.38 74 LYS A C 1
ATOM 610 O O . LYS A 1 74 ? -1.812 -1.377 -2.097 1.00 93.38 74 LYS A O 1
ATOM 615 N N . LYS A 1 75 ? -0.085 -1.879 -3.449 1.00 92.19 75 LYS A N 1
ATOM 616 C CA . LYS A 1 75 ? -0.262 -0.739 -4.351 1.00 92.19 75 LYS A CA 1
ATOM 617 C C . LYS A 1 75 ? -1.545 -0.836 -5.169 1.00 92.19 75 LYS A C 1
ATOM 619 O O . LYS A 1 75 ? -2.245 0.166 -5.285 1.00 92.19 75 LYS A O 1
ATOM 624 N N . LEU A 1 76 ? -1.890 -2.031 -5.644 1.00 93.94 76 LEU A N 1
ATOM 625 C CA . LEU A 1 76 ? -3.169 -2.285 -6.301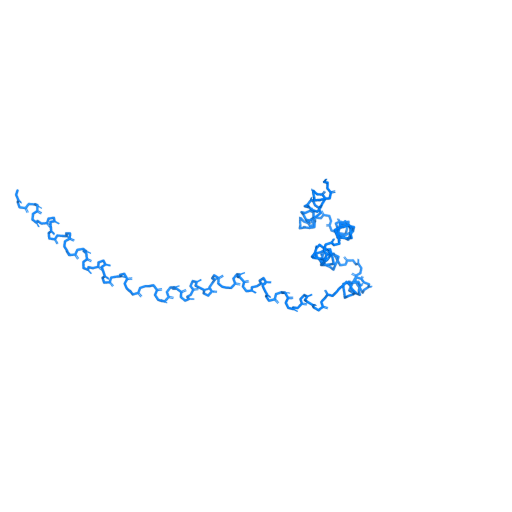 1.00 93.94 76 LEU A CA 1
ATOM 626 C C . LEU A 1 76 ? -4.350 -2.070 -5.342 1.00 93.94 76 LEU A C 1
ATOM 628 O O . LEU A 1 76 ? -5.316 -1.402 -5.694 1.00 93.94 76 LEU A O 1
ATOM 632 N N . GLY A 1 77 ? -4.248 -2.554 -4.102 1.00 93.44 77 GLY A N 1
ATOM 633 C CA . GLY A 1 77 ? -5.246 -2.308 -3.062 1.00 93.44 77 GLY A CA 1
ATOM 634 C C . GLY A 1 77 ? -5.443 -0.816 -2.777 1.00 93.44 77 GLY A C 1
ATOM 635 O O . GLY A 1 77 ? -6.572 -0.339 -2.779 1.00 93.44 77 GLY A O 1
ATOM 636 N N . GLU A 1 78 ? -4.357 -0.055 -2.600 1.00 91.44 78 GLU A N 1
ATOM 637 C CA . GLU A 1 78 ? -4.396 1.411 -2.441 1.00 91.44 78 GLU A CA 1
ATOM 638 C C . GLU A 1 78 ? -5.066 2.101 -3.643 1.00 91.44 78 GLU A C 1
ATOM 640 O O . GLU A 1 78 ? -5.879 3.009 -3.461 1.00 91.44 78 GLU A O 1
ATOM 645 N N . TRP A 1 79 ? -4.768 1.649 -4.864 1.00 91.94 79 TRP A N 1
ATOM 646 C CA . TRP A 1 79 ? -5.391 2.160 -6.084 1.00 91.94 79 TRP A CA 1
ATOM 647 C C . TRP A 1 79 ? -6.895 1.864 -6.128 1.00 91.94 79 TRP A C 1
ATOM 649 O O . TRP A 1 79 ? -7.686 2.753 -6.444 1.00 91.94 79 TRP A O 1
ATOM 659 N N . TYR A 1 80 ? -7.321 0.659 -5.743 1.00 93.19 80 TYR A N 1
ATOM 660 C CA . TYR A 1 80 ? -8.742 0.324 -5.647 1.00 93.19 80 TYR A CA 1
ATOM 661 C C . TYR A 1 80 ? -9.479 1.190 -4.625 1.00 93.19 80 TYR A C 1
ATOM 663 O O . TYR A 1 80 ? -10.583 1.647 -4.917 1.00 93.19 80 TYR A O 1
ATOM 671 N N . VAL A 1 81 ? -8.869 1.480 -3.469 1.00 90.12 81 VAL A N 1
ATOM 672 C CA . VAL A 1 81 ? -9.443 2.417 -2.487 1.00 90.12 81 VAL A CA 1
ATOM 673 C C . VAL A 1 81 ? -9.622 3.803 -3.101 1.00 90.12 81 VAL A C 1
ATOM 675 O O . VAL A 1 81 ? -10.693 4.391 -2.977 1.00 90.12 81 VAL A O 1
ATOM 678 N N . TYR A 1 82 ? -8.603 4.313 -3.799 1.00 87.94 82 TYR A N 1
ATOM 679 C CA . TYR A 1 82 ? -8.668 5.623 -4.451 1.00 87.94 82 TYR A CA 1
ATOM 680 C C . TYR A 1 82 ? -9.783 5.705 -5.505 1.00 87.94 82 TYR A C 1
ATOM 682 O O . TYR A 1 82 ? -10.439 6.734 -5.636 1.00 87.94 82 TYR A O 1
ATOM 690 N N . ASN A 1 83 ? -10.043 4.603 -6.211 1.00 88.44 83 ASN A N 1
ATOM 691 C CA . ASN A 1 83 ? -11.092 4.500 -7.229 1.00 88.44 83 ASN A CA 1
ATOM 692 C C . ASN A 1 83 ? -12.454 4.055 -6.665 1.00 88.44 83 ASN A C 1
ATOM 694 O O . ASN A 1 83 ? -13.326 3.638 -7.425 1.00 88.44 83 ASN A O 1
ATOM 698 N N . ASN A 1 84 ? -12.644 4.113 -5.341 1.00 89.75 84 ASN A N 1
ATOM 699 C CA . ASN A 1 84 ? -13.874 3.716 -4.646 1.00 89.75 84 ASN A CA 1
ATOM 700 C C . ASN A 1 84 ? -14.302 2.247 -4.878 1.00 89.75 84 ASN A C 1
ATOM 702 O O . ASN A 1 84 ? -15.440 1.857 -4.624 1.00 89.75 84 ASN A O 1
ATOM 706 N N . LYS A 1 85 ? -13.377 1.398 -5.339 1.00 92.12 85 LYS A N 1
ATOM 707 C CA . LYS A 1 85 ? -13.560 -0.042 -5.560 1.00 92.12 85 LYS A CA 1
ATOM 708 C C . LYS A 1 85 ? -13.251 -0.815 -4.266 1.00 92.12 85 LYS A C 1
ATOM 710 O O . LYS A 1 85 ? -12.374 -1.676 -4.237 1.00 92.12 85 LYS A O 1
ATOM 715 N N . VAL A 1 86 ? -13.960 -0.497 -3.179 1.00 92.75 86 VAL A N 1
ATOM 716 C CA . VAL A 1 86 ? -13.643 -0.967 -1.809 1.00 92.75 86 VAL A CA 1
ATOM 717 C C . VAL A 1 86 ? -13.606 -2.498 -1.693 1.00 92.75 86 VAL A C 1
ATOM 719 O O . VAL A 1 86 ? -12.647 -3.044 -1.154 1.00 92.75 86 VAL A O 1
ATOM 722 N N . VAL A 1 87 ? -14.579 -3.205 -2.276 1.00 93.31 87 VAL A N 1
ATOM 723 C CA . VAL A 1 87 ? -14.643 -4.681 -2.247 1.00 93.31 87 VAL A CA 1
ATOM 724 C C . VAL A 1 87 ? -13.396 -5.319 -2.874 1.00 93.31 87 VAL A C 1
ATOM 726 O O . VAL A 1 87 ? -12.833 -6.274 -2.333 1.00 93.31 87 VAL A O 1
ATOM 729 N N . TYR A 1 88 ? -12.932 -4.783 -4.006 1.00 93.56 88 TYR A N 1
ATOM 730 C CA . TYR A 1 88 ? -11.712 -5.256 -4.663 1.00 93.56 88 TYR A CA 1
ATOM 731 C C . TYR A 1 88 ? -10.474 -4.926 -3.828 1.00 93.56 88 TYR A C 1
ATOM 733 O O . TYR A 1 88 ? -9.618 -5.790 -3.651 1.00 93.56 88 TYR A O 1
ATOM 741 N N . ALA A 1 89 ? -10.418 -3.730 -3.231 1.00 95.06 89 ALA A N 1
ATOM 742 C CA . ALA A 1 89 ? -9.334 -3.351 -2.331 1.00 95.06 89 ALA A CA 1
ATOM 743 C C . ALA A 1 89 ? -9.188 -4.327 -1.157 1.00 95.06 89 ALA A C 1
ATOM 745 O O . ALA A 1 89 ? -8.075 -4.765 -0.866 1.00 95.06 89 ALA A O 1
ATOM 746 N N . ILE A 1 90 ? -10.301 -4.701 -0.514 1.00 95.31 90 ILE A N 1
ATOM 747 C CA . ILE A 1 90 ? -10.305 -5.654 0.601 1.00 95.31 90 ILE A CA 1
ATOM 748 C C . ILE A 1 90 ? -9.758 -7.002 0.137 1.00 95.31 90 ILE A C 1
ATOM 750 O O . ILE A 1 90 ? -8.787 -7.481 0.714 1.00 95.31 90 ILE A O 1
ATOM 754 N N . LYS A 1 91 ? -10.293 -7.576 -0.948 1.00 95.38 91 LYS A N 1
ATOM 755 C CA . LYS A 1 91 ? -9.828 -8.873 -1.472 1.00 95.38 91 LYS A CA 1
ATOM 756 C C . LYS A 1 91 ? -8.335 -8.867 -1.813 1.00 95.38 91 LYS A C 1
ATOM 758 O O . LYS A 1 91 ? -7.610 -9.798 -1.462 1.00 95.38 91 LYS A O 1
ATOM 763 N N . THR A 1 92 ? -7.855 -7.814 -2.474 1.00 94.81 92 THR A N 1
ATOM 764 C CA . THR A 1 92 ? -6.441 -7.689 -2.848 1.00 94.81 92 THR A CA 1
ATOM 765 C C . THR A 1 92 ? -5.539 -7.560 -1.621 1.00 94.81 92 THR A C 1
ATOM 767 O O . THR A 1 92 ? -4.502 -8.220 -1.546 1.00 94.81 92 THR A O 1
ATOM 770 N N . LEU A 1 93 ? -5.930 -6.753 -0.632 1.00 94.81 93 LEU A N 1
ATOM 771 C CA . LEU A 1 93 ? -5.162 -6.588 0.602 1.00 94.81 93 LEU A CA 1
ATOM 772 C C . LEU A 1 93 ? -5.225 -7.833 1.498 1.00 94.81 93 LEU A C 1
ATOM 774 O O . LEU A 1 93 ? -4.248 -8.129 2.180 1.00 94.81 93 LEU A O 1
ATOM 778 N N . GLU A 1 94 ? -6.318 -8.597 1.474 1.00 95.06 94 GLU A N 1
ATOM 779 C CA . GLU A 1 94 ? -6.416 -9.887 2.163 1.00 95.06 94 GLU A CA 1
ATOM 780 C C . GLU A 1 94 ? -5.428 -10.897 1.591 1.00 95.06 94 GLU A C 1
ATOM 782 O O . GLU A 1 94 ? -4.747 -11.587 2.349 1.00 95.06 94 GLU A O 1
ATOM 787 N N . TYR A 1 95 ? -5.301 -10.958 0.264 1.00 94.25 95 TYR A N 1
ATOM 788 C CA . TYR A 1 95 ? -4.279 -11.787 -0.367 1.00 94.25 95 TYR A CA 1
ATOM 789 C C . TYR A 1 95 ? -2.869 -11.328 0.027 1.00 94.25 95 TYR A C 1
ATOM 791 O O . TYR A 1 95 ? -2.049 -12.140 0.451 1.00 94.25 95 TYR A O 1
ATOM 799 N N . ALA A 1 96 ? -2.614 -10.017 -0.002 1.00 94.25 96 ALA A N 1
ATOM 800 C CA . ALA A 1 96 ? -1.340 -9.449 0.437 1.00 94.25 96 ALA A CA 1
ATOM 801 C C . ALA A 1 96 ? -1.016 -9.801 1.905 1.00 94.25 96 ALA A C 1
ATOM 803 O O . ALA A 1 96 ? 0.116 -10.155 2.222 1.00 94.25 96 ALA A O 1
ATOM 804 N N . SER A 1 97 ? -2.019 -9.780 2.789 1.00 94.56 97 SER A N 1
ATOM 805 C CA . SER A 1 97 ? -1.877 -10.156 4.201 1.00 94.56 97 SER A CA 1
ATOM 806 C C . SER A 1 97 ? -1.611 -11.647 4.412 1.00 94.56 97 SER A C 1
ATOM 808 O O . SER A 1 97 ? -1.072 -12.013 5.453 1.00 94.56 97 SER A O 1
ATOM 810 N N . LYS A 1 98 ? -2.000 -12.521 3.475 1.00 94.50 98 LYS A N 1
ATOM 811 C CA . LYS A 1 98 ? -1.639 -13.947 3.526 1.00 94.50 98 LYS A CA 1
ATOM 812 C C . LYS A 1 98 ? -0.171 -14.161 3.169 1.00 94.50 98 LYS A C 1
ATOM 814 O O . LYS A 1 98 ? 0.462 -15.037 3.749 1.00 94.50 98 LYS A O 1
ATOM 819 N N . LEU A 1 99 ? 0.356 -13.361 2.240 1.00 92.75 99 LEU A N 1
ATOM 820 C CA . LEU A 1 99 ? 1.759 -13.414 1.829 1.00 92.75 99 LEU A CA 1
ATOM 821 C C . LEU A 1 99 ? 2.701 -12.818 2.887 1.00 92.75 99 LEU A C 1
ATOM 823 O O . LEU A 1 99 ? 3.743 -13.404 3.167 1.00 92.75 99 LEU A O 1
ATOM 827 N N . ASP A 1 100 ? 2.328 -11.692 3.505 1.00 92.19 100 ASP A N 1
ATOM 828 C CA . ASP A 1 100 ? 3.038 -11.124 4.660 1.00 92.19 100 ASP A CA 1
ATOM 829 C C . ASP A 1 100 ? 2.068 -10.801 5.811 1.00 92.19 100 ASP A C 1
ATOM 831 O O . ASP A 1 100 ? 1.551 -9.682 5.919 1.00 92.19 100 ASP A O 1
ATOM 835 N N . PRO A 1 101 ? 1.850 -11.763 6.726 1.00 91.81 101 PRO A N 1
ATOM 836 C CA . PRO A 1 101 ? 0.984 -11.573 7.888 1.00 91.81 101 PRO A CA 1
ATOM 837 C C . PRO A 1 101 ? 1.502 -10.550 8.907 1.00 91.81 101 PRO A C 1
ATOM 839 O O . PRO A 1 101 ? 0.771 -10.181 9.827 1.00 91.81 101 PRO A O 1
ATOM 842 N N . 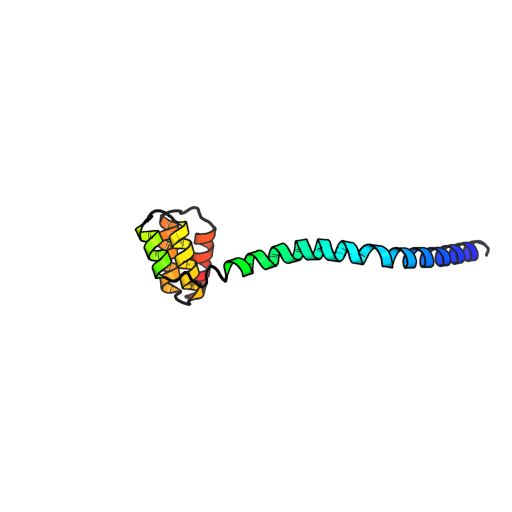LYS A 1 102 ? 2.765 -10.113 8.806 1.00 91.69 102 LYS A N 1
ATOM 843 C CA . LYS A 1 102 ? 3.392 -9.200 9.771 1.00 91.69 102 LYS A CA 1
ATOM 844 C C . LYS A 1 102 ? 3.383 -7.744 9.300 1.00 91.69 102 LYS A C 1
ATOM 846 O O . LYS A 1 102 ? 3.711 -6.865 10.108 1.00 91.69 102 LYS A O 1
ATOM 851 N N . ASP A 1 103 ? 2.979 -7.449 8.058 1.00 91.44 103 ASP A N 1
ATOM 852 C CA . ASP A 1 103 ? 2.872 -6.066 7.579 1.00 91.44 103 ASP A CA 1
ATOM 853 C C . ASP A 1 103 ? 1.702 -5.337 8.262 1.00 91.44 103 ASP A C 1
ATOM 855 O O . ASP A 1 103 ? 0.545 -5.340 7.828 1.00 91.44 103 ASP A O 1
ATOM 859 N N . LYS A 1 104 ? 2.044 -4.614 9.332 1.00 91.69 104 LYS A N 1
ATOM 860 C CA . LYS A 1 104 ? 1.122 -3.770 10.101 1.00 91.69 104 LYS A CA 1
ATOM 861 C C . LYS A 1 104 ? 0.373 -2.752 9.237 1.00 91.69 104 LYS A C 1
ATOM 863 O O . LYS A 1 104 ? -0.713 -2.325 9.625 1.00 91.69 104 LYS A O 1
ATOM 868 N N . LYS A 1 105 ? 0.931 -2.317 8.099 1.00 89.75 105 LYS A N 1
ATOM 869 C CA . LYS A 1 105 ? 0.260 -1.355 7.211 1.00 89.75 105 LYS A CA 1
ATOM 870 C C . LYS A 1 105 ? -0.921 -2.001 6.501 1.00 89.75 105 LYS A C 1
ATOM 872 O O . LYS A 1 105 ? -1.980 -1.386 6.449 1.00 89.75 105 LYS A O 1
ATOM 877 N N . ILE A 1 106 ? -0.752 -3.226 6.005 1.00 92.38 106 ILE A N 1
ATOM 878 C CA . ILE A 1 106 ? -1.817 -3.976 5.326 1.00 92.38 106 ILE A CA 1
ATOM 879 C C . ILE A 1 106 ? -2.939 -4.282 6.313 1.00 92.38 106 ILE A C 1
ATOM 881 O O . ILE A 1 106 ? -4.095 -3.988 6.020 1.00 92.38 106 ILE A O 1
ATOM 885 N N . LEU A 1 107 ? -2.592 -4.760 7.513 1.00 92.94 107 LEU A N 1
ATOM 886 C CA . LEU A 1 107 ? -3.564 -5.027 8.576 1.00 92.94 107 LEU A CA 1
ATOM 887 C C . LEU A 1 107 ? -4.379 -3.777 8.929 1.00 92.94 107 LEU A C 1
ATOM 889 O O . LEU A 1 107 ? -5.605 -3.830 8.975 1.00 92.94 107 LEU A O 1
ATOM 893 N N . LYS A 1 108 ? -3.710 -2.628 9.093 1.00 92.88 108 LYS A N 1
ATOM 894 C CA . LYS A 1 108 ? -4.381 -1.355 9.376 1.00 92.88 108 LYS A CA 1
ATOM 895 C C . LYS A 1 108 ? -5.282 -0.898 8.225 1.00 92.88 108 LYS A C 1
ATOM 897 O O . LYS A 1 108 ? -6.365 -0.375 8.471 1.00 92.88 108 LYS A O 1
ATOM 902 N N . HIS A 1 109 ? -4.844 -1.056 6.975 1.00 90.38 109 HIS A N 1
ATOM 903 C CA . HIS A 1 109 ? -5.668 -0.713 5.814 1.00 90.38 109 HIS A CA 1
ATOM 904 C C . HIS A 1 109 ? -6.912 -1.607 5.740 1.00 90.38 109 HIS A C 1
ATOM 906 O O . HIS A 1 109 ? -8.010 -1.084 5.586 1.00 90.38 109 HIS A O 1
ATOM 912 N N . LEU A 1 110 ? -6.764 -2.921 5.926 1.00 93.12 110 LEU A N 1
ATOM 913 C CA . LEU A 1 110 ? -7.884 -3.865 5.950 1.00 93.12 110 LEU A CA 1
ATOM 914 C C . LEU A 1 110 ? -8.887 -3.556 7.057 1.00 93.12 110 LEU A C 1
ATOM 916 O O . LEU A 1 110 ? -10.085 -3.525 6.800 1.00 93.12 110 LEU A O 1
ATOM 920 N N . GLU A 1 111 ? -8.408 -3.309 8.275 1.00 93.44 111 GLU A N 1
ATOM 921 C CA . GLU A 1 111 ? -9.265 -2.973 9.410 1.00 93.44 111 GLU A CA 1
ATOM 922 C C . GLU A 1 111 ? -10.084 -1.705 9.135 1.00 93.44 111 GLU A C 1
ATOM 924 O O . GLU A 1 111 ? -11.294 -1.687 9.352 1.00 93.44 111 GLU A O 1
ATOM 929 N N . ASN A 1 112 ? -9.439 -0.663 8.605 1.00 92.62 112 ASN A N 1
ATOM 930 C CA . ASN A 1 112 ? -10.115 0.583 8.257 1.00 92.62 112 ASN A CA 1
ATOM 931 C C . ASN A 1 112 ? -11.177 0.381 7.170 1.00 92.62 112 ASN A C 1
ATOM 933 O O . ASN A 1 112 ? -12.263 0.938 7.289 1.00 92.62 112 ASN A O 1
ATOM 937 N N . LEU A 1 113 ? -10.874 -0.402 6.130 1.00 91.50 113 LEU A N 1
ATOM 938 C CA . LEU A 1 113 ? -11.805 -0.646 5.025 1.00 91.50 113 LEU A CA 1
ATOM 939 C C . LEU A 1 113 ? -13.004 -1.486 5.469 1.00 91.50 113 LEU A C 1
ATOM 941 O O . LEU A 1 113 ? -14.135 -1.130 5.165 1.00 91.50 113 LEU A O 1
ATOM 945 N N . LYS A 1 114 ? -12.780 -2.542 6.259 1.00 90.12 114 LYS A N 1
ATOM 946 C CA . LYS A 1 114 ? -13.866 -3.380 6.790 1.00 90.12 114 LYS A CA 1
ATOM 947 C C . LYS A 1 114 ? -14.800 -2.608 7.719 1.00 90.12 114 LYS A C 1
ATOM 949 O O . LYS A 1 114 ? -15.994 -2.861 7.721 1.00 90.12 114 LYS A O 1
ATOM 954 N N . ARG A 1 115 ? -14.281 -1.639 8.483 1.00 89.62 115 ARG A N 1
ATOM 955 C CA . ARG A 1 115 ? -15.112 -0.740 9.304 1.00 89.62 115 ARG A CA 1
ATOM 956 C C . ARG A 1 115 ? -15.977 0.219 8.480 1.00 89.62 115 ARG A C 1
ATOM 958 O O . ARG A 1 115 ? -16.942 0.729 9.023 1.00 89.62 115 ARG A O 1
ATOM 965 N N . GLN A 1 116 ? -15.600 0.515 7.235 1.00 80.56 116 GLN A N 1
ATOM 966 C CA . GLN A 1 116 ? -16.348 1.407 6.337 1.00 80.56 116 GLN A CA 1
ATOM 967 C C . GLN A 1 116 ? -17.400 0.668 5.497 1.00 80.56 116 GLN A C 1
ATOM 969 O O . GLN A 1 116 ? -18.251 1.316 4.899 1.00 80.56 116 GLN A O 1
ATOM 974 N N . GLU A 1 117 ? -17.311 -0.662 5.413 1.00 72.56 117 GLU A N 1
ATOM 975 C CA . GLU A 1 117 ? -18.256 -1.522 4.687 1.00 72.56 117 GLU A CA 1
ATOM 976 C C . GLU A 1 117 ? -19.497 -1.895 5.530 1.00 72.56 117 GLU A C 1
ATOM 978 O O . GLU A 1 117 ? -20.487 -2.360 4.969 1.00 72.56 117 GLU A O 1
ATOM 983 N N . VAL A 1 118 ? -19.449 -1.680 6.856 1.00 54.88 118 VAL A N 1
ATOM 984 C CA . VAL A 1 118 ? -20.562 -1.865 7.817 1.00 54.88 118 VAL A CA 1
ATOM 985 C C . VAL A 1 118 ? -21.353 -0.573 7.970 1.00 54.88 118 VAL A C 1
ATOM 987 O O . VAL A 1 118 ? -22.600 -0.656 7.966 1.00 54.88 118 VAL A O 1
#

Organism: NCBI:txid1802165

pLDDT: mean 77.03, std 17.19, range [43.44, 95.38]

Sequence (118 aa):
MVYIFIILIALSLGGIIFLGFRKLSLKELSSKVWAVFMRKKQRKNQVDLASFVKNEDYWIELISSDPMNVQHYKKLGEWYVYNNKVVYAIKTLEYASKLDPKDKKILKHLENLKRQEV

Radius of gyration: 28.6 Å; chains: 1; bounding box: 38×72×63 Å

InterPro domains:
  IPR011990 Tetratricopeptide-like helical domain superfamily [G3DSA:1.25.40.10] (25-117)
  IPR011990 Tetratricopept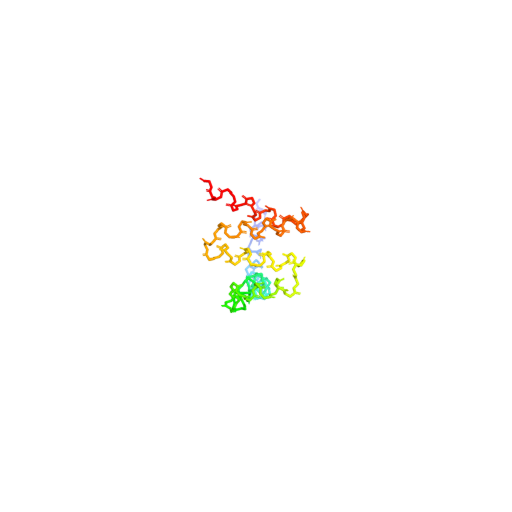ide-like helical domain superfamily [SSF48452] (58-114)
  IPR019734 Tetratricopeptide repeat [PS50005] (70-103)